Protein AF-A0A8H4V0C4-F1 (afdb_monomer)

Radius of gyration: 27.0 Å; Cα contacts (8 Å, |Δi|>4): 97; chains: 1; bounding box: 46×65×54 Å

pLDDT: mean 74.38, std 18.67, range [37.75, 97.62]

Solvent-accessible surface area (backbone atoms only — not comparable to full-atom values): 6012 Å² total; per-residue (Å²): 133,87,82,88,80,82,92,82,82,84,90,77,95,70,93,74,78,92,69,89,74,71,84,75,75,70,76,74,76,70,89,68,60,73,78,42,56,44,68,44,98,86,69,54,72,42,75,41,53,84,58,37,64,86,22,61,42,79,44,76,46,76,39,79,57,34,87,43,82,67,25,48,55,51,52,52,56,41,33,46,43,10,31,50,71,48,71,71,83,133

Mean predicted aligned error: 15.65 Å

Sequence (90 aa):
MQKCRAFNGALGRKALAPTPAVGRVQFQVQRRNIQDVHITRTGKPILKVQGGRSSLGGHTATVFGATGFLGRYIVNRLARAGCTVVVPFR

Foldseek 3Di:
DDDDDDDDDDDDDDDDDPDPPDPPPVPPPPPDDPLQWDQPPVRDTDGFDWWALCTCLSAEEEQEPLVDPVNVVVVVVCSRRNYHYHYDDD

Nearest PDB structures (foldseek):
  7zmb-assembly1_E  TM=7.425E-01  e=1.812E-06  Thermochaetoides thermophila DSM 1495
  8esz-assembly1_A9  TM=9.284E-01  e=6.369E-03  Drosophila melanogaster
  7ll6-assembly1_A-2  TM=8.725E-01  e=7.577E-02  Brucella suis ATCC 23445
  8du0-assembly1_A  TM=8.816E-01  e=1.582E-01  Brucella ovis
  4tz6-assembly1_A  TM=3.466E-01  e=7.177E+00  Saccharomyces cerevisiae S288C

Secondary structure (DSSP, 8-state):
---------------------------------GGGEEE-TTS-EEEP--SSSSS----EEE-TTTTSHHHHHHHHHHHHTT-EEE----

Structure (mmCIF, N/CA/C/O backbone):
data_AF-A0A8H4V0C4-F1
#
_entry.id   AF-A0A8H4V0C4-F1
#
loop_
_atom_site.group_PDB
_atom_site.id
_atom_site.type_symbol
_atom_site.label_atom_id
_atom_site.label_alt_id
_atom_site.label_comp_id
_atom_site.label_asym_id
_atom_site.label_entity_id
_atom_site.label_seq_id
_atom_site.pdbx_PDB_ins_code
_atom_site.Cartn_x
_atom_site.Cartn_y
_atom_site.Cartn_z
_atom_site.occupancy
_atom_site.B_iso_or_equiv
_atom_site.auth_seq_id
_atom_site.auth_comp_id
_atom_site.auth_asym_id
_atom_site.auth_atom_id
_atom_site.pdbx_PDB_model_num
ATOM 1 N N . MET A 1 1 ? 27.044 35.042 35.533 1.00 41.94 1 MET A N 1
ATOM 2 C CA . MET A 1 1 ? 27.068 36.477 35.161 1.00 41.94 1 MET A CA 1
ATOM 3 C C . MET A 1 1 ? 25.711 36.809 34.548 1.00 41.94 1 MET A C 1
ATOM 5 O O . MET A 1 1 ? 25.399 36.262 33.506 1.00 41.94 1 MET A O 1
ATOM 9 N N . GLN A 1 2 ? 24.772 37.341 35.345 1.00 47.06 2 GLN A N 1
ATOM 10 C CA . GLN A 1 2 ? 24.247 38.721 35.239 1.00 47.06 2 GLN A CA 1
ATOM 11 C C . GLN A 1 2 ? 23.858 39.108 33.793 1.00 47.06 2 GLN A C 1
ATOM 13 O O . GLN A 1 2 ? 24.707 39.120 32.914 1.00 47.06 2 GLN A O 1
ATOM 18 N N . LYS A 1 3 ? 22.617 39.508 33.499 1.00 45.44 3 LYS A N 1
ATOM 19 C CA . LYS A 1 3 ? 21.953 40.662 34.123 1.00 45.44 3 LYS A CA 1
ATOM 20 C C . LYS A 1 3 ? 20.425 40.546 34.126 1.00 45.44 3 LYS A C 1
ATOM 22 O O . LYS A 1 3 ? 19.799 40.334 33.094 1.00 45.44 3 LYS A O 1
ATOM 27 N N . CYS A 1 4 ? 19.863 40.817 35.297 1.00 42.53 4 CYS A N 1
ATOM 28 C CA . CYS A 1 4 ? 18.499 41.282 35.507 1.00 42.53 4 CYS A CA 1
ATOM 29 C C . CYS A 1 4 ? 18.314 42.705 34.948 1.00 42.53 4 CYS A C 1
ATOM 31 O O . CYS A 1 4 ? 19.233 43.520 35.051 1.00 42.53 4 CYS A O 1
ATOM 33 N N . ARG A 1 5 ? 17.102 43.033 34.481 1.00 54.22 5 ARG A N 1
ATOM 34 C CA . ARG A 1 5 ? 16.496 44.382 34.528 1.00 54.22 5 ARG A CA 1
ATOM 35 C C . ARG A 1 5 ? 14.991 44.196 34.804 1.00 54.22 5 ARG A C 1
ATOM 37 O O . ARG A 1 5 ? 14.323 43.541 34.017 1.00 54.22 5 ARG A O 1
ATOM 44 N N . ALA A 1 6 ? 14.579 44.396 36.065 1.00 44.75 6 ALA A N 1
ATOM 45 C CA . ALA A 1 6 ? 13.774 45.531 36.572 1.00 44.75 6 ALA A CA 1
ATOM 46 C C . ALA A 1 6 ? 12.333 45.506 36.020 1.00 44.75 6 ALA A C 1
ATOM 48 O O . ALA A 1 6 ? 12.133 45.737 34.837 1.00 44.75 6 ALA A O 1
ATOM 49 N N . PHE A 1 7 ? 11.307 45.046 36.745 1.00 47.41 7 PHE A N 1
ATOM 50 C CA . PHE A 1 7 ? 10.676 45.578 37.972 1.00 47.41 7 PHE A CA 1
ATOM 51 C C . PHE A 1 7 ? 10.323 47.071 3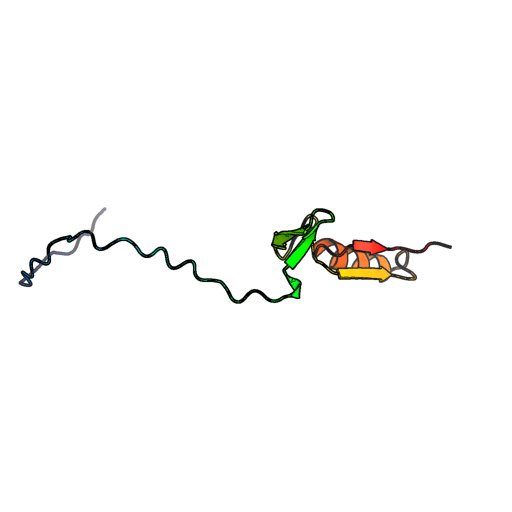7.923 1.00 47.41 7 PHE A C 1
ATOM 53 O O . PHE A 1 7 ? 11.137 47.919 38.273 1.00 47.41 7 PHE A O 1
ATOM 60 N N . ASN A 1 8 ? 9.092 47.346 37.489 1.00 43.22 8 ASN A N 1
ATOM 61 C CA . ASN A 1 8 ? 8.112 48.304 38.027 1.00 43.22 8 ASN A CA 1
ATOM 62 C C . ASN A 1 8 ? 7.033 48.450 36.943 1.00 43.22 8 ASN A C 1
ATOM 64 O O . ASN A 1 8 ? 7.358 48.622 35.779 1.00 43.22 8 ASN A O 1
ATOM 68 N N . GLY A 1 9 ? 5.738 48.363 37.194 1.00 37.75 9 GLY A N 1
ATOM 69 C CA . GLY A 1 9 ? 4.980 48.503 38.421 1.00 37.75 9 GLY A CA 1
ATOM 70 C C . GLY A 1 9 ? 3.633 49.113 38.022 1.00 37.75 9 GLY A C 1
ATOM 71 O O . GLY A 1 9 ? 3.504 49.676 36.939 1.00 37.75 9 GLY A O 1
ATOM 72 N N . ALA A 1 10 ? 2.677 49.028 38.941 1.00 42.81 10 ALA A N 1
ATOM 73 C CA . ALA A 1 10 ? 1.429 49.786 38.977 1.00 42.81 10 ALA A CA 1
ATOM 74 C C . ALA A 1 10 ? 0.162 49.138 38.368 1.00 42.81 10 ALA A C 1
ATOM 76 O O . ALA A 1 10 ? -0.085 49.137 37.170 1.00 42.81 10 ALA A O 1
ATOM 77 N N . LEU A 1 11 ? -0.711 48.758 39.311 1.00 46.62 11 LEU A N 1
ATOM 78 C CA . LEU A 1 11 ? -2.130 49.134 39.345 1.00 46.62 11 LEU A CA 1
ATOM 79 C C . LEU A 1 11 ? -3.085 48.381 38.412 1.00 46.62 11 LEU A C 1
ATOM 81 O O . LEU A 1 11 ? -3.381 48.79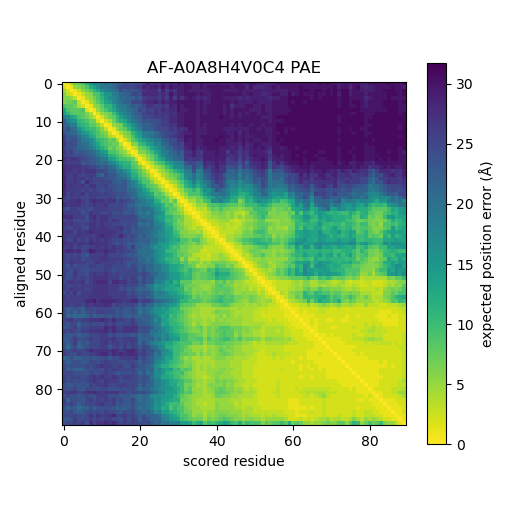1 37.298 1.00 46.62 11 LEU A O 1
ATOM 85 N N . GLY A 1 12 ? -3.715 47.346 38.971 1.00 38.66 12 GLY A N 1
ATOM 86 C CA . GLY A 1 12 ? -4.858 46.699 38.334 1.00 38.66 12 GLY A CA 1
ATOM 87 C C . GLY A 1 12 ? -5.565 45.680 39.215 1.00 38.66 12 GLY A C 1
ATOM 88 O O .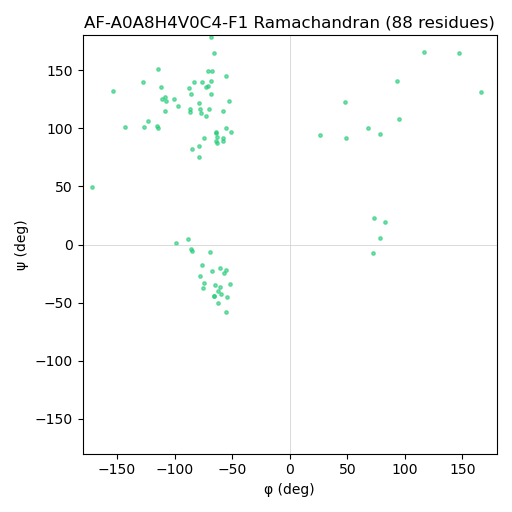 GLY A 1 12 ? -5.800 44.557 38.795 1.00 38.66 12 GLY A O 1
ATOM 89 N N . ARG A 1 13 ? -5.894 46.048 40.455 1.00 51.66 13 ARG A N 1
ATOM 90 C CA . ARG A 1 13 ? -6.828 45.296 41.305 1.00 51.66 13 ARG A CA 1
ATOM 91 C C . ARG A 1 13 ? -8.177 45.118 40.591 1.00 51.66 13 ARG A C 1
ATOM 93 O O . ARG A 1 13 ? -9.019 46.009 40.618 1.00 51.66 13 ARG A O 1
ATOM 100 N N . LYS A 1 14 ? -8.402 43.946 40.003 1.00 49.38 14 LYS A N 1
ATOM 101 C CA . LYS A 1 14 ? -9.738 43.359 39.881 1.00 49.38 14 LYS A CA 1
ATOM 102 C C . LYS A 1 14 ? -9.688 41.956 40.461 1.00 49.38 14 LYS A C 1
ATOM 104 O O . LYS A 1 14 ? -9.199 41.022 39.839 1.00 49.38 14 LYS A O 1
ATOM 109 N N . ALA A 1 15 ? -10.189 41.847 41.685 1.00 50.34 15 ALA A N 1
ATOM 110 C CA . ALA A 1 15 ? -10.660 40.588 42.217 1.00 50.34 15 ALA A CA 1
ATOM 111 C C . ALA A 1 15 ? -11.764 40.070 41.286 1.00 50.34 15 ALA A C 1
ATOM 113 O O . ALA A 1 15 ? -12.812 40.699 41.152 1.00 50.34 15 ALA A O 1
ATOM 114 N N . LEU A 1 16 ? -11.513 38.940 40.633 1.00 48.59 16 LEU A N 1
ATOM 115 C CA . LEU A 1 16 ? -12.559 38.098 40.076 1.00 48.59 16 LEU A CA 1
ATOM 116 C C . LEU A 1 16 ? -12.364 36.723 40.710 1.00 48.59 16 LEU A C 1
ATOM 118 O O . LEU A 1 16 ? -11.381 36.037 40.445 1.00 48.59 16 LEU A O 1
ATOM 122 N N . ALA A 1 17 ? -13.252 36.393 41.641 1.00 52.62 17 ALA A N 1
ATOM 123 C CA . ALA A 1 17 ? -13.245 35.139 42.378 1.00 52.62 17 ALA A CA 1
ATOM 124 C C . ALA A 1 17 ? -13.254 33.920 41.429 1.00 52.62 17 ALA A C 1
ATOM 126 O O . ALA A 1 17 ? -13.938 33.967 40.402 1.00 52.62 17 ALA A O 1
ATOM 127 N N . PRO A 1 18 ? -12.584 32.802 41.770 1.00 52.81 18 PRO A N 1
ATOM 128 C CA . PRO A 1 18 ? -12.795 31.538 41.082 1.00 52.81 18 PRO A CA 1
ATOM 129 C C . PRO A 1 18 ? -14.144 30.969 41.540 1.00 52.81 18 PRO A C 1
ATOM 131 O O . PRO A 1 18 ? -14.233 30.279 42.551 1.00 52.81 18 PRO A O 1
ATOM 134 N N . THR A 1 19 ? -15.221 31.290 40.825 1.00 59.66 19 THR A N 1
ATOM 135 C CA . THR A 1 19 ? -16.487 30.562 40.984 1.00 59.66 19 THR A CA 1
ATOM 136 C C . THR A 1 19 ? -16.449 29.319 40.084 1.00 59.66 19 THR A C 1
ATOM 138 O O . THR A 1 19 ? -16.076 29.426 38.913 1.00 59.66 19 THR A O 1
ATOM 141 N N . PRO A 1 20 ? -16.762 28.118 40.607 1.00 59.28 20 PRO A N 1
ATOM 142 C CA . PRO A 1 20 ? -16.568 26.851 39.907 1.00 59.28 20 PRO A CA 1
ATOM 143 C C . PRO A 1 20 ? -17.692 26.623 38.891 1.00 59.28 20 PRO A C 1
ATOM 145 O O . PRO A 1 20 ? -18.602 25.825 39.100 1.00 59.28 20 PRO A O 1
ATOM 148 N N . A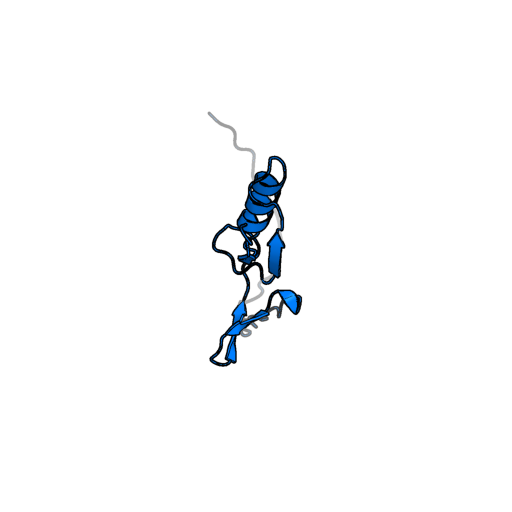LA A 1 21 ? -17.645 27.324 37.764 1.00 53.25 21 ALA A N 1
ATOM 149 C CA . ALA A 1 21 ? -18.519 27.033 36.639 1.00 53.25 21 ALA A CA 1
ATOM 150 C C . ALA A 1 21 ? -17.878 25.925 35.799 1.00 53.25 21 ALA A C 1
ATOM 152 O O . ALA A 1 21 ? -17.170 26.195 34.834 1.00 53.25 21 ALA A O 1
ATOM 153 N N . VAL A 1 22 ? -18.091 24.687 36.261 1.00 53.75 22 VAL A N 1
ATOM 154 C CA . VAL A 1 22 ? -18.186 23.449 35.474 1.00 53.75 22 VAL A CA 1
ATOM 155 C C . VAL A 1 22 ? -17.422 23.541 34.160 1.00 53.75 22 VAL A C 1
ATOM 157 O O . VAL A 1 22 ? -17.955 24.019 33.158 1.00 53.75 22 VAL A O 1
ATOM 160 N N . GLY A 1 23 ? -16.169 23.081 34.180 1.00 54.38 23 GLY A N 1
ATOM 161 C CA . GLY A 1 23 ? -15.368 22.905 32.981 1.00 54.38 23 GLY A CA 1
ATOM 162 C C . GLY A 1 23 ? -16.166 22.097 31.969 1.00 54.38 23 GLY A C 1
ATOM 163 O O . GLY A 1 23 ? -16.205 20.869 32.023 1.00 54.38 23 GLY A O 1
ATOM 164 N N . ARG A 1 24 ? -16.825 22.793 31.038 1.00 53.09 24 ARG A N 1
ATOM 165 C CA . ARG A 1 24 ? -17.279 22.205 29.793 1.00 53.09 24 ARG A CA 1
ATOM 166 C C . ARG A 1 24 ? -15.993 21.802 29.099 1.00 53.09 24 ARG A C 1
ATOM 168 O O . ARG A 1 24 ? -15.377 22.602 28.401 1.00 53.09 24 ARG A O 1
ATOM 175 N N . VAL A 1 25 ? -15.580 20.557 29.323 1.00 57.38 25 VAL A N 1
ATOM 176 C CA . VAL A 1 25 ? -14.753 19.822 28.379 1.00 57.38 25 VAL A CA 1
ATOM 177 C C . VAL A 1 25 ? -15.585 19.819 27.109 1.00 57.38 25 VAL A C 1
ATOM 179 O O . VAL A 1 25 ? -16.471 18.988 26.914 1.00 57.38 25 VAL A O 1
ATOM 182 N N . GLN A 1 26 ? -15.404 20.854 26.292 1.00 54.62 26 GLN A N 1
ATOM 183 C CA . GLN A 1 26 ? -15.898 20.846 24.938 1.00 54.62 26 GLN A CA 1
ATOM 184 C C . GLN A 1 26 ? -15.115 19.715 24.292 1.00 54.62 26 GLN A C 1
ATOM 186 O O . GLN A 1 26 ? -13.952 19.884 23.934 1.00 54.62 26 GLN A O 1
ATOM 191 N N . PHE A 1 27 ? -15.727 18.531 24.223 1.00 59.94 27 PHE A N 1
ATOM 192 C CA . PHE A 1 27 ? -15.303 17.503 23.296 1.00 59.94 27 PHE A CA 1
ATOM 193 C C . PHE A 1 27 ? -15.405 18.164 21.933 1.00 59.94 27 PHE A C 1
ATOM 195 O O . PHE A 1 27 ? -16.479 18.238 21.338 1.00 59.94 27 PHE A O 1
ATOM 202 N N . GLN A 1 28 ? -14.301 18.760 21.493 1.00 63.19 28 GLN A N 1
ATOM 203 C CA . GLN A 1 28 ? -14.182 19.285 20.159 1.00 63.19 28 GLN A CA 1
ATOM 204 C C . GLN A 1 28 ? -14.289 18.042 19.293 1.00 63.19 28 GLN A C 1
ATOM 206 O O . GLN A 1 28 ? -13.340 17.270 19.166 1.00 63.19 28 GLN A O 1
ATOM 211 N N . VAL A 1 29 ? -15.500 17.774 18.804 1.00 61.78 29 VAL A N 1
ATOM 212 C CA . VAL A 1 29 ? -15.738 16.751 17.801 1.00 61.78 29 VAL A CA 1
ATOM 213 C C . VAL A 1 29 ? -14.978 17.263 16.592 1.00 61.78 29 VAL A C 1
ATOM 215 O O . VAL A 1 29 ? -15.487 18.070 15.813 1.00 61.78 29 VAL A O 1
ATOM 218 N N . GLN A 1 30 ? -13.699 16.891 16.501 1.00 66.62 30 GLN A N 1
ATOM 219 C CA . GLN A 1 30 ? -12.909 17.155 15.319 1.00 66.62 30 GLN A CA 1
ATOM 220 C C . GLN A 1 30 ? -13.711 16.589 14.158 1.00 66.62 30 GLN A C 1
ATOM 222 O O . GLN A 1 30 ? -14.098 15.416 14.177 1.00 66.62 30 GLN A O 1
ATOM 227 N N . ARG A 1 31 ? -14.014 17.450 13.182 1.00 59.94 31 ARG A N 1
ATOM 228 C CA . ARG A 1 31 ? -14.592 17.048 11.903 1.00 59.94 31 ARG A CA 1
ATOM 229 C C . ARG A 1 31 ? -13.561 16.153 11.225 1.00 59.94 31 ARG A C 1
ATOM 231 O O . ARG A 1 31 ? -12.667 16.633 10.541 1.00 59.94 31 ARG A O 1
ATOM 238 N N . ARG A 1 32 ? -13.626 14.862 11.531 1.00 65.44 32 ARG A N 1
ATOM 239 C CA . ARG A 1 32 ? -12.756 13.840 10.961 1.00 65.44 32 ARG A CA 1
ATOM 240 C C . ARG A 1 32 ? -13.326 13.433 9.620 1.00 65.44 32 ARG A C 1
ATOM 242 O O . ARG A 1 32 ? -14.544 13.336 9.468 1.00 65.44 32 ARG A O 1
ATOM 249 N N . ASN A 1 33 ? -12.449 13.229 8.647 1.00 71.88 33 ASN A N 1
ATOM 250 C CA . ASN A 1 33 ? -12.885 12.747 7.353 1.00 71.88 33 ASN A CA 1
ATOM 251 C C . ASN A 1 33 ? -13.376 11.295 7.519 1.00 71.88 33 ASN A C 1
ATOM 253 O O . ASN A 1 33 ? -12.796 10.523 8.282 1.00 71.88 33 ASN A O 1
ATOM 257 N N . ILE A 1 34 ? -14.457 10.921 6.828 1.00 72.19 34 ILE A N 1
ATOM 258 C CA . ILE A 1 34 ? -15.050 9.570 6.852 1.00 72.19 34 ILE A CA 1
ATOM 259 C C . ILE A 1 34 ? -13.985 8.503 6.569 1.00 72.19 34 ILE A C 1
ATOM 261 O O . ILE A 1 34 ? -13.997 7.427 7.164 1.00 72.19 34 ILE A O 1
ATOM 265 N N . GLN A 1 35 ? -13.013 8.830 5.717 1.00 72.31 35 GLN A N 1
ATOM 266 C CA . GLN A 1 35 ? -11.896 7.950 5.389 1.00 72.31 35 GLN A CA 1
ATOM 267 C C . GLN A 1 35 ? -11.013 7.574 6.591 1.00 72.31 35 GLN A C 1
ATOM 269 O O . GLN A 1 35 ? -10.343 6.550 6.518 1.00 72.31 35 GLN A O 1
ATOM 274 N N . ASP A 1 36 ? -11.028 8.324 7.696 1.00 72.25 36 ASP A N 1
ATOM 275 C CA . ASP A 1 36 ? -10.231 8.051 8.904 1.00 72.25 36 ASP A CA 1
ATOM 276 C C . ASP A 1 36 ? -10.918 7.069 9.866 1.00 72.25 36 ASP A C 1
ATOM 278 O O . ASP A 1 36 ? -10.346 6.674 10.883 1.00 72.25 36 ASP A O 1
ATOM 282 N N . VAL A 1 37 ? -12.145 6.649 9.554 1.00 76.50 37 VAL A N 1
ATOM 283 C CA . VAL A 1 37 ? -12.912 5.704 10.364 1.00 76.50 37 VAL A CA 1
ATOM 284 C C . VAL A 1 37 ? -12.736 4.299 9.785 1.00 76.50 37 VAL A C 1
ATOM 286 O O . VAL A 1 37 ? -13.070 4.040 8.630 1.00 76.50 37 VAL A O 1
ATOM 289 N N . HIS A 1 38 ? -12.177 3.374 10.569 1.00 76.25 38 HIS A N 1
ATOM 290 C CA . HIS A 1 38 ? -12.154 1.946 10.241 1.00 76.25 38 HIS A CA 1
ATOM 291 C C . HIS A 1 38 ? -13.106 1.196 11.169 1.00 76.25 38 HIS A C 1
ATOM 293 O O . HIS A 1 38 ? -12.879 1.135 12.374 1.00 76.25 38 HIS A O 1
ATOM 299 N N . ILE A 1 39 ? -14.170 0.612 10.625 1.00 81.75 39 ILE A N 1
ATOM 300 C CA . ILE A 1 39 ? -15.122 -0.176 11.411 1.00 81.75 39 ILE A CA 1
ATOM 301 C C . ILE A 1 39 ? -14.592 -1.609 11.479 1.00 81.75 39 ILE A C 1
ATOM 303 O O . ILE A 1 39 ? -14.450 -2.268 10.450 1.00 81.75 39 ILE A O 1
ATOM 307 N N . THR A 1 40 ? -14.267 -2.090 12.681 1.00 79.75 40 THR A N 1
ATOM 308 C CA . THR A 1 40 ? -13.876 -3.493 12.867 1.00 79.75 40 THR A CA 1
ATOM 309 C C . THR A 1 40 ? -15.047 -4.426 12.577 1.00 79.75 40 THR A C 1
ATOM 311 O O . THR A 1 40 ? -16.207 -4.023 12.607 1.00 79.75 40 THR A O 1
ATOM 314 N N . ARG A 1 41 ? -14.771 -5.724 12.403 1.00 76.62 41 ARG A N 1
ATOM 315 C CA . ARG A 1 41 ? -15.824 -6.748 12.263 1.00 76.62 41 ARG A CA 1
ATOM 316 C C . ARG A 1 41 ? -16.837 -6.764 13.420 1.00 76.62 41 ARG A C 1
ATOM 318 O O . ARG A 1 41 ? -17.945 -7.244 13.239 1.00 76.62 41 ARG A O 1
ATOM 325 N N . THR A 1 42 ? -16.464 -6.236 14.586 1.00 82.12 42 THR A N 1
ATOM 326 C CA . THR A 1 42 ? -17.318 -6.098 15.778 1.00 82.12 42 THR A CA 1
ATOM 327 C C . THR A 1 42 ? -18.114 -4.789 15.824 1.00 82.12 42 THR A C 1
ATOM 329 O O . THR A 1 42 ? -18.769 -4.509 16.822 1.00 82.12 42 THR A O 1
ATOM 332 N N . GLY A 1 43 ? -18.043 -3.960 14.778 1.00 81.94 43 GLY A N 1
ATOM 333 C CA . GLY A 1 43 ? -18.750 -2.682 14.696 1.00 81.94 43 GLY A CA 1
ATOM 334 C C . GLY A 1 43 ? -18.094 -1.545 15.480 1.00 81.94 43 GLY A C 1
ATOM 335 O O . GLY A 1 43 ? -18.665 -0.461 15.562 1.00 81.94 43 GLY A O 1
ATOM 336 N N . LYS A 1 44 ? -16.903 -1.753 16.058 1.00 83.62 44 LYS A N 1
ATOM 337 C CA . LYS A 1 44 ? -16.219 -0.738 16.866 1.00 83.62 44 LYS A CA 1
ATOM 338 C C . LYS A 1 44 ? -15.393 0.167 15.938 1.00 83.62 44 LYS A C 1
ATOM 340 O O . LYS A 1 44 ? -14.452 -0.323 15.310 1.00 83.62 44 LYS A O 1
ATOM 345 N N . PRO A 1 45 ? -15.730 1.462 15.801 1.00 77.62 45 PRO A N 1
ATOM 346 C CA . PRO A 1 45 ? -14.991 2.359 14.924 1.00 77.62 45 PRO A CA 1
ATOM 347 C C . PRO A 1 45 ? -13.627 2.681 15.546 1.00 77.62 45 PRO A C 1
ATOM 349 O O . PRO A 1 45 ? -13.538 3.364 16.566 1.00 77.62 45 PRO A O 1
ATOM 352 N N . ILE A 1 46 ? -12.559 2.175 14.932 1.00 80.75 46 ILE A N 1
ATOM 353 C CA . ILE A 1 46 ? -11.178 2.527 15.252 1.00 80.75 46 ILE A CA 1
ATOM 354 C C . ILE A 1 46 ? -10.796 3.760 14.440 1.00 80.75 46 ILE A C 1
ATOM 356 O O . ILE A 1 46 ? -11.049 3.856 13.236 1.00 80.75 46 ILE A O 1
ATOM 360 N N . LEU A 1 47 ? -10.164 4.704 15.125 1.00 76.62 47 LEU A N 1
ATOM 361 C CA . LEU A 1 47 ? -9.614 5.905 14.523 1.00 76.62 47 LEU A CA 1
ATOM 362 C C . LEU A 1 47 ? -8.285 5.560 13.861 1.00 76.62 47 LEU A C 1
ATOM 364 O O . LEU A 1 47 ? -7.364 5.077 14.522 1.00 76.62 47 LEU A O 1
ATOM 368 N N . LYS A 1 48 ? -8.186 5.809 12.557 1.00 76.00 48 LYS A N 1
ATOM 369 C CA . LYS A 1 48 ? -6.936 5.650 11.822 1.00 76.00 48 LYS A CA 1
ATOM 370 C C . LYS A 1 48 ? -5.978 6.751 12.268 1.00 76.00 48 LYS A C 1
ATOM 372 O O . LYS A 1 48 ? -6.238 7.936 12.074 1.00 76.00 48 LYS A O 1
ATOM 377 N N . VAL A 1 49 ? -4.863 6.356 12.872 1.00 74.50 49 VAL A N 1
ATOM 378 C CA . VAL A 1 49 ? -3.715 7.250 13.035 1.00 74.50 49 VAL A CA 1
ATOM 379 C C . VAL A 1 49 ? -3.029 7.313 11.676 1.00 74.50 49 VAL A C 1
ATOM 381 O O . VAL A 1 49 ? -2.545 6.298 11.181 1.00 74.50 49 VAL A O 1
ATOM 384 N N . GLN A 1 50 ? -3.064 8.481 11.041 1.00 70.81 50 GLN A N 1
ATOM 385 C CA . GLN A 1 50 ? -2.454 8.701 9.733 1.00 70.81 50 GLN A CA 1
ATOM 386 C C . GLN A 1 50 ? -0.922 8.626 9.847 1.00 70.81 50 GLN A C 1
ATOM 388 O O . GLN A 1 50 ? -0.324 9.298 10.686 1.00 70.81 50 GLN A O 1
ATOM 393 N N . GLY A 1 51 ? -0.293 7.833 8.975 1.00 73.75 51 GLY A N 1
ATOM 394 C CA . GLY A 1 51 ? 1.165 7.731 8.849 1.00 73.75 51 GLY A CA 1
ATOM 395 C C . GLY A 1 51 ? 1.832 6.614 9.665 1.00 73.75 51 GLY A C 1
ATOM 396 O O . GLY A 1 51 ? 1.479 6.341 10.808 1.00 73.75 51 GLY A O 1
ATOM 397 N N . GLY A 1 52 ? 2.836 5.979 9.054 1.00 84.06 52 GLY A N 1
ATOM 398 C CA . GLY A 1 52 ? 3.593 4.866 9.630 1.00 84.06 52 GLY A CA 1
ATOM 399 C C . GLY A 1 52 ? 3.432 3.566 8.839 1.00 84.06 52 GLY A C 1
ATOM 400 O O . GLY A 1 52 ? 2.562 3.436 7.988 1.00 84.06 52 GLY A O 1
ATOM 401 N N . ARG A 1 53 ? 4.295 2.579 9.103 1.00 84.75 53 ARG A N 1
ATOM 402 C CA . ARG A 1 53 ? 4.161 1.235 8.499 1.00 84.75 53 ARG A CA 1
ATOM 403 C C . ARG A 1 53 ? 3.089 0.385 9.184 1.00 84.75 53 ARG A C 1
ATOM 405 O O . ARG A 1 53 ? 2.516 -0.488 8.550 1.00 84.75 53 ARG A O 1
ATOM 412 N N . SER A 1 54 ? 2.831 0.656 10.464 1.00 84.94 54 SER A N 1
ATOM 413 C CA . SER A 1 54 ? 1.842 -0.054 11.287 1.00 84.94 54 SER A CA 1
ATOM 414 C C . SER A 1 54 ? 0.515 0.695 11.406 1.00 84.94 54 SER A C 1
ATOM 416 O O . SER A 1 54 ? -0.375 0.251 12.129 1.00 84.94 54 SER A O 1
ATOM 418 N N . SER A 1 55 ? 0.380 1.851 10.751 1.00 83.69 55 SER A N 1
ATOM 419 C CA . SER A 1 55 ? -0.892 2.558 10.707 1.00 83.69 55 SER A CA 1
ATOM 420 C C . SER A 1 55 ? -1.888 1.806 9.834 1.00 83.69 55 SER A C 1
ATOM 422 O O . SER A 1 55 ? -1.542 1.171 8.838 1.00 83.69 55 SER A O 1
ATOM 424 N N . LEU A 1 56 ? -3.165 1.929 10.186 1.00 78.94 56 LEU A N 1
ATOM 425 C CA . LEU A 1 56 ? -4.259 1.515 9.321 1.00 78.94 56 LEU A CA 1
ATOM 426 C C . LEU A 1 56 ? -4.458 2.601 8.257 1.00 78.94 56 LEU A C 1
ATOM 428 O O . LEU A 1 56 ? -5.291 3.485 8.427 1.00 78.94 56 LEU A O 1
ATOM 432 N N . GLY A 1 57 ? -3.693 2.546 7.164 1.00 76.12 57 GLY A N 1
ATOM 433 C CA . GLY A 1 57 ? -3.751 3.529 6.072 1.00 76.12 57 GLY A CA 1
ATOM 434 C C . GLY A 1 57 ? -5.043 3.481 5.252 1.00 76.12 57 GLY A C 1
ATOM 435 O O . GLY A 1 57 ? -5.273 4.338 4.411 1.00 76.12 57 GLY A O 1
ATOM 436 N N . GLY A 1 58 ? -5.920 2.498 5.490 1.00 79.75 58 GLY A N 1
ATOM 437 C CA . GLY A 1 58 ? -7.286 2.477 4.960 1.00 79.75 58 GLY A CA 1
ATOM 438 C C . GLY A 1 58 ? -7.421 2.193 3.463 1.00 79.75 58 GLY A C 1
ATOM 439 O O . GLY A 1 58 ? -8.541 1.996 3.000 1.00 79.75 58 GLY A O 1
ATOM 440 N N . HIS A 1 59 ? -6.310 2.134 2.735 1.00 85.44 59 HIS A N 1
ATOM 441 C CA . HIS A 1 59 ? -6.263 1.853 1.309 1.00 85.44 59 HIS A CA 1
ATOM 442 C C . HIS A 1 59 ? -5.614 0.494 1.056 1.00 85.44 59 HIS A C 1
ATOM 444 O O . HIS A 1 59 ? -4.584 0.159 1.648 1.00 85.44 59 HIS A O 1
ATOM 450 N N . THR A 1 60 ? -6.230 -0.277 0.160 1.00 91.06 60 THR A N 1
ATOM 451 C CA . THR A 1 60 ? -5.676 -1.534 -0.351 1.00 91.06 60 THR A CA 1
ATOM 452 C C . THR A 1 60 ? -5.300 -1.329 -1.810 1.00 91.06 60 THR A C 1
ATOM 454 O O . THR A 1 60 ? -6.135 -0.881 -2.591 1.00 91.06 60 THR A O 1
ATOM 457 N N . ALA A 1 61 ? -4.051 -1.616 -2.173 1.00 93.38 61 ALA A N 1
ATOM 458 C CA . ALA A 1 61 ? -3.529 -1.399 -3.520 1.00 93.38 61 ALA A CA 1
ATOM 459 C C . ALA A 1 61 ? -2.890 -2.674 -4.076 1.00 93.38 61 ALA A C 1
ATOM 461 O O . ALA A 1 61 ? -2.173 -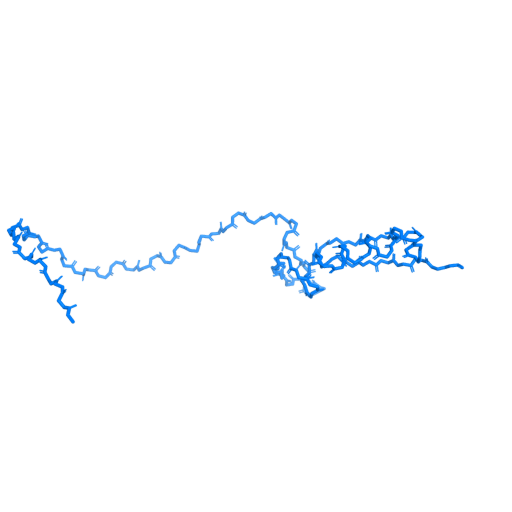3.379 -3.370 1.00 93.38 61 ALA A O 1
ATOM 462 N N . THR A 1 62 ? -3.109 -2.950 -5.357 1.00 96.31 62 THR A N 1
ATOM 463 C CA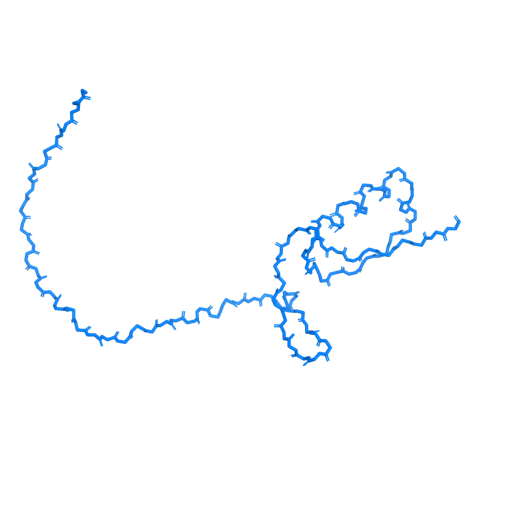 . THR A 1 62 ? -2.529 -4.101 -6.059 1.00 96.31 62 THR A CA 1
ATOM 464 C C . THR A 1 62 ? -1.448 -3.599 -7.006 1.00 96.31 62 THR A C 1
ATOM 466 O O . THR A 1 62 ? -1.725 -2.753 -7.854 1.00 96.31 62 THR A O 1
ATOM 469 N N . VAL A 1 63 ? -0.214 -4.090 -6.877 1.00 96.12 63 VAL A N 1
ATOM 470 C CA . VAL A 1 63 ? 0.907 -3.626 -7.713 1.00 96.12 63 VAL A CA 1
ATOM 471 C C . VAL A 1 63 ? 1.392 -4.762 -8.603 1.00 96.12 63 VAL A C 1
ATOM 473 O O . VAL A 1 63 ? 2.165 -5.619 -8.178 1.00 96.12 63 VAL A O 1
ATOM 476 N N . PHE A 1 64 ? 0.965 -4.752 -9.864 1.00 96.12 64 PHE A N 1
ATOM 477 C CA . PHE A 1 64 ? 1.527 -5.636 -10.884 1.00 96.12 64 PHE A CA 1
ATOM 478 C C . PHE A 1 64 ? 2.951 -5.195 -11.238 1.00 96.12 64 PHE A C 1
ATOM 480 O O . PHE A 1 64 ? 3.229 -4.006 -11.378 1.00 96.12 64 PHE A O 1
ATOM 487 N N . GLY A 1 65 ? 3.871 -6.155 -11.364 1.00 95.56 65 GLY A N 1
ATOM 488 C CA . GLY A 1 65 ? 5.283 -5.848 -11.623 1.00 95.56 65 GLY A CA 1
ATOM 489 C C . GLY A 1 65 ? 6.030 -5.274 -10.413 1.00 95.56 65 GLY A C 1
ATOM 490 O O . GLY A 1 65 ? 7.057 -4.618 -10.578 1.00 95.56 65 GLY A O 1
ATOM 491 N N . ALA A 1 66 ? 5.551 -5.529 -9.190 1.00 96.56 66 ALA A N 1
ATOM 492 C CA . ALA A 1 66 ? 6.192 -5.066 -7.957 1.00 96.56 66 ALA A CA 1
ATOM 493 C C . ALA A 1 66 ? 7.654 -5.526 -7.787 1.00 96.56 66 ALA A C 1
ATOM 495 O O . ALA A 1 66 ? 8.423 -4.872 -7.089 1.00 96.56 66 ALA A O 1
ATOM 496 N N . THR A 1 67 ? 8.049 -6.631 -8.421 1.00 94.88 67 THR A N 1
ATOM 497 C CA . THR A 1 67 ? 9.419 -7.168 -8.375 1.00 94.88 67 THR A CA 1
ATOM 498 C C . THR A 1 67 ? 10.402 -6.391 -9.264 1.00 94.88 67 THR A C 1
ATOM 500 O O . THR A 1 67 ? 11.616 -6.462 -9.056 1.00 94.88 67 THR A O 1
ATOM 503 N N . GLY A 1 68 ? 9.895 -5.599 -10.218 1.00 94.81 68 GLY A N 1
ATOM 504 C CA . GLY A 1 68 ? 10.697 -4.782 -11.127 1.00 94.81 68 GLY A CA 1
ATOM 505 C C . GLY A 1 68 ? 11.418 -3.617 -10.439 1.00 94.81 68 GLY A C 1
ATOM 506 O O . GLY A 1 68 ? 11.275 -3.385 -9.238 1.00 94.81 68 GLY A O 1
ATOM 507 N N . PHE A 1 69 ? 12.199 -2.856 -11.215 1.00 96.12 69 PHE A N 1
ATOM 508 C CA . PHE A 1 69 ? 12.985 -1.721 -10.710 1.00 96.12 69 PHE A CA 1
ATOM 509 C C . PHE A 1 69 ? 12.113 -0.701 -9.966 1.00 96.12 69 PHE A C 1
ATOM 511 O O . PHE A 1 69 ? 12.304 -0.464 -8.778 1.00 96.12 69 PHE A O 1
ATOM 518 N N . LEU A 1 70 ? 11.100 -0.159 -10.642 1.00 96.62 70 LEU A N 1
ATOM 519 C CA . LEU A 1 70 ? 10.190 0.841 -10.081 1.00 96.62 70 LEU A CA 1
ATOM 520 C C . LEU A 1 70 ? 9.191 0.237 -9.081 1.00 96.62 70 LEU A C 1
ATOM 522 O O . LEU A 1 70 ? 8.847 0.879 -8.086 1.00 96.62 70 LEU A O 1
ATOM 526 N N . GLY A 1 71 ? 8.778 -1.014 -9.303 1.00 96.50 71 GLY A N 1
ATOM 527 C CA . GLY A 1 71 ? 7.804 -1.710 -8.462 1.00 96.50 71 GLY A CA 1
ATOM 528 C C . GLY A 1 71 ? 8.204 -1.730 -6.987 1.00 96.50 71 GLY A C 1
ATOM 529 O O . GLY A 1 71 ? 7.406 -1.361 -6.123 1.00 96.50 71 GLY A O 1
ATOM 530 N N . ARG A 1 72 ? 9.474 -2.036 -6.699 1.00 96.00 72 ARG A N 1
ATOM 531 C CA . ARG A 1 72 ? 10.009 -2.090 -5.329 1.00 96.00 72 ARG A CA 1
ATOM 532 C C . ARG A 1 72 ? 9.911 -0.746 -4.599 1.00 96.00 72 ARG A C 1
ATOM 534 O O . ARG A 1 72 ? 9.607 -0.707 -3.406 1.00 96.00 72 ARG A O 1
ATOM 541 N N . TYR A 1 73 ? 10.114 0.363 -5.308 1.00 97.62 73 TYR A N 1
ATOM 542 C CA . TYR A 1 73 ? 10.017 1.704 -4.725 1.00 97.62 73 TYR A CA 1
ATOM 543 C C . TYR A 1 73 ? 8.570 2.140 -4.494 1.00 97.62 73 TYR A C 1
ATOM 545 O O . TYR A 1 73 ? 8.280 2.752 -3.462 1.00 97.62 73 TYR A O 1
ATOM 553 N N . ILE A 1 74 ? 7.657 1.791 -5.407 1.00 96.69 74 ILE A N 1
ATOM 554 C CA . ILE A 1 74 ? 6.223 2.054 -5.235 1.00 96.69 74 ILE A CA 1
ATOM 555 C C . ILE A 1 74 ? 5.689 1.300 -4.022 1.00 96.69 74 ILE A C 1
ATOM 557 O O . ILE A 1 74 ? 5.095 1.919 -3.139 1.00 96.69 74 ILE A O 1
ATOM 561 N N . VAL A 1 75 ? 5.954 -0.006 -3.926 1.00 96.38 75 VAL A N 1
ATOM 562 C CA . VAL A 1 75 ? 5.492 -0.816 -2.791 1.00 96.38 75 VAL A CA 1
ATOM 563 C C . VAL A 1 75 ? 6.045 -0.276 -1.473 1.00 96.38 75 VAL A C 1
ATOM 565 O O . VAL A 1 75 ? 5.285 -0.121 -0.521 1.00 96.38 75 VAL A O 1
ATOM 568 N N . ASN A 1 76 ? 7.324 0.111 -1.410 1.00 95.69 76 ASN A N 1
ATOM 569 C CA . ASN A 1 76 ? 7.887 0.723 -0.202 1.00 95.69 76 ASN A CA 1
ATOM 570 C C . ASN A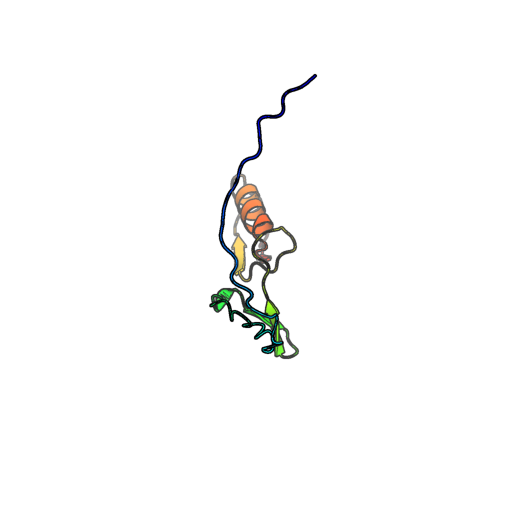 1 76 ? 7.201 2.053 0.156 1.00 95.69 76 ASN A C 1
ATOM 572 O O . ASN A 1 76 ? 6.957 2.319 1.333 1.00 95.69 76 ASN A O 1
ATOM 576 N N . ARG A 1 77 ? 6.873 2.897 -0.830 1.00 93.88 77 ARG A N 1
ATOM 577 C CA . ARG A 1 77 ? 6.168 4.163 -0.581 1.00 93.88 77 ARG A CA 1
ATOM 578 C C . ARG A 1 77 ? 4.753 3.917 -0.047 1.00 93.88 77 ARG A C 1
ATOM 580 O O . ARG A 1 77 ? 4.375 4.544 0.937 1.00 93.88 77 ARG A O 1
ATOM 587 N N . LEU A 1 78 ? 4.016 2.980 -0.639 1.00 93.06 78 LEU A N 1
ATOM 588 C CA . LEU A 1 78 ? 2.668 2.606 -0.198 1.00 93.06 78 LEU A CA 1
ATOM 589 C C . LEU A 1 78 ? 2.681 1.962 1.196 1.00 93.06 78 LEU A C 1
ATOM 591 O O . LEU A 1 78 ? 1.901 2.346 2.066 1.00 93.06 78 LEU A O 1
ATOM 595 N N . ALA A 1 79 ? 3.618 1.049 1.452 1.00 92.75 79 ALA A N 1
ATOM 596 C CA . ALA A 1 79 ? 3.755 0.387 2.746 1.00 92.75 79 ALA A CA 1
ATOM 597 C C . ALA A 1 79 ? 4.138 1.369 3.867 1.00 92.75 79 ALA A C 1
ATOM 599 O O . ALA A 1 79 ? 3.671 1.239 4.994 1.00 92.75 79 ALA A O 1
ATOM 600 N N . ARG A 1 80 ? 4.951 2.396 3.577 1.00 91.88 80 ARG A N 1
ATOM 601 C CA . ARG A 1 80 ? 5.277 3.468 4.540 1.00 91.88 80 ARG A CA 1
ATOM 602 C C . ARG A 1 80 ? 4.089 4.361 4.893 1.00 91.88 80 ARG A C 1
ATOM 604 O O . ARG A 1 80 ? 4.129 5.002 5.940 1.00 91.88 80 ARG A O 1
ATOM 611 N N . ALA A 1 81 ? 3.085 4.423 4.026 1.00 89.00 81 ALA A N 1
ATOM 612 C CA . ALA A 1 81 ? 1.842 5.140 4.279 1.00 89.00 81 ALA A CA 1
ATOM 613 C C . ALA A 1 81 ? 0.811 4.293 5.055 1.00 89.00 81 ALA A C 1
ATOM 615 O O . ALA A 1 81 ? -0.246 4.810 5.408 1.00 89.00 81 ALA A O 1
ATOM 616 N N . GLY A 1 82 ? 1.096 3.009 5.314 1.00 89.88 82 GLY A N 1
ATOM 617 C CA . GLY A 1 82 ? 0.173 2.090 5.987 1.00 89.88 82 GLY A CA 1
ATOM 618 C C . GLY A 1 82 ? -0.865 1.470 5.049 1.00 89.88 82 GLY A C 1
ATOM 619 O O . GLY A 1 82 ? -1.917 1.020 5.498 1.00 89.88 82 GLY A O 1
ATOM 620 N N . CYS A 1 83 ? -0.615 1.473 3.735 1.00 91.12 83 CYS A N 1
ATOM 621 C CA . CYS A 1 83 ? -1.488 0.799 2.774 1.00 91.12 83 CYS A CA 1
ATOM 622 C C . CYS A 1 83 ? -1.261 -0.717 2.805 1.00 91.12 83 CYS A C 1
ATOM 624 O O . CYS A 1 83 ? -0.120 -1.182 2.836 1.00 91.12 83 CYS A O 1
ATOM 626 N N . THR A 1 84 ? -2.340 -1.493 2.708 1.00 92.00 84 THR A N 1
ATOM 627 C CA . THR A 1 84 ? -2.256 -2.939 2.480 1.00 92.00 84 THR A CA 1
ATOM 628 C C . THR A 1 84 ? -1.950 -3.176 1.005 1.00 92.00 84 THR A C 1
A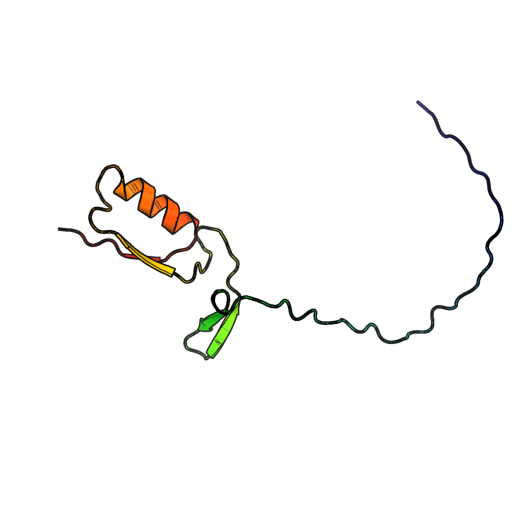TOM 630 O O . THR A 1 84 ? -2.741 -2.808 0.139 1.00 92.00 84 THR A O 1
ATOM 633 N N . VAL A 1 85 ? -0.793 -3.759 0.696 1.00 94.62 85 VAL A N 1
ATOM 634 C CA . VAL A 1 85 ? -0.365 -3.964 -0.694 1.00 94.62 85 VAL A CA 1
ATOM 635 C C . VAL A 1 85 ? -0.442 -5.440 -1.060 1.00 94.62 85 VAL A C 1
ATOM 637 O O . VAL A 1 85 ? 0.148 -6.277 -0.383 1.00 94.62 85 VAL A O 1
ATOM 640 N N . VAL A 1 86 ? -1.138 -5.750 -2.153 1.00 95.81 86 VAL A N 1
ATOM 641 C CA . VAL A 1 86 ? -1.198 -7.092 -2.743 1.00 95.81 86 VAL A CA 1
ATOM 642 C C . VAL A 1 86 ? -0.241 -7.152 -3.931 1.00 95.81 86 VAL A C 1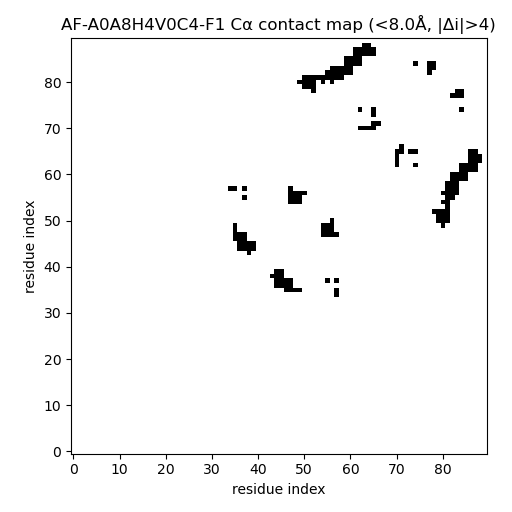
ATOM 644 O O . VAL A 1 86 ? -0.321 -6.333 -4.851 1.00 95.81 86 VAL A O 1
ATOM 647 N N . VAL A 1 87 ? 0.669 -8.126 -3.914 1.00 96.06 87 VAL A N 1
ATOM 648 C CA . VAL A 1 87 ? 1.679 -8.319 -4.960 1.00 96.06 87 VAL A CA 1
ATOM 649 C C . VAL A 1 87 ? 1.435 -9.648 -5.678 1.00 96.06 87 VAL A C 1
ATOM 651 O O . VAL A 1 87 ? 1.781 -10.699 -5.141 1.00 96.06 87 VAL A O 1
ATOM 654 N N . PRO A 1 88 ? 0.845 -9.623 -6.882 1.00 94.88 88 PRO A N 1
ATOM 655 C CA . PRO A 1 88 ? 0.747 -10.804 -7.725 1.00 94.88 88 PRO A CA 1
ATOM 656 C C . PRO A 1 88 ? 2.117 -11.149 -8.324 1.00 94.88 88 PRO A C 1
ATOM 658 O O . PRO A 1 88 ? 2.830 -10.275 -8.827 1.00 94.88 88 PRO A O 1
ATOM 661 N N . PHE A 1 89 ? 2.462 -12.433 -8.287 1.00 92.50 89 PHE A N 1
ATOM 662 C CA . PHE A 1 89 ? 3.679 -12.997 -8.866 1.00 92.50 89 PHE A CA 1
ATOM 663 C C . PHE A 1 89 ? 3.318 -13.950 -10.010 1.00 92.50 89 PHE A C 1
ATOM 665 O O . PHE A 1 89 ? 2.235 -14.532 -10.023 1.00 92.50 89 PHE A O 1
ATOM 672 N N . ARG A 1 90 ? 4.219 -14.065 -10.982 1.00 85.56 90 ARG A N 1
ATOM 673 C CA . ARG A 1 90 ? 4.185 -15.046 -12.065 1.00 85.56 90 ARG A CA 1
ATOM 674 C C . ARG A 1 90 ? 5.613 -15.412 -12.430 1.00 85.56 90 ARG A C 1
ATOM 676 O O . ARG A 1 90 ? 6.475 -14.517 -12.249 1.00 85.56 90 ARG A O 1
#